Protein AF-A0A9X8HME1-F1 (afdb_monomer_lite)

Foldseek 3Di:
DPPVVVVVVVVVVVVVVVVVVVVVVVVVVPPPPPDDPQQDDFKKKWWAFDPDDTFIDGQDAFKDFLVVGVHDALGTFKIKIAQDHAFKKKKWFLDRGPDQPGKIWIKGFHPADGRDIWDIATRCQLVVADAPDDSGHRMGTNHIDDDDRGSRTGMMHINDRD

pLDDT: mean 87.38, std 13.81, range [46.66, 98.56]

Radius of gyration: 25.72 Å; chains: 1; bounding box: 48×28×89 Å

Sequence (162 aa):
MNLHFSRTLIAFTLFVIMIVLSLVIILFMNKSTTPPPAPQGISVLHLYKKNSGGCTIQMTVGMHRFANNDCDNDEMYNFAVENPRDGVRFGIYNAGHCNSDESYSHYKIVNPIYGQMTAKISVSKAHYVAIGQEVTRGIISEGFKDGKLEGKVSCVYVSADG

Organism: Pseudomonas putida (NCBI:txid303)

Secondary structure (DSSP, 8-state):
--SHHHHHHHHHHHHHHHHHHHHHHHHHHT---PPPPPP-S--EEEEEESSS-EEEEE--SEEEEGGGTT--TT-EEEEEEES--TTEEEEEESSTT--TTS-EEEEEE-S--TTSPPPPEETTGGGGS-TTSEEETTEEEEEEESS--TTT--EEEEEEE-

Structure (mmCIF, N/CA/C/O backbone):
data_AF-A0A9X8HME1-F1
#
_entry.id   AF-A0A9X8HME1-F1
#
loop_
_atom_site.group_PDB
_atom_site.id
_atom_site.type_symbol
_atom_site.label_atom_id
_atom_site.label_alt_id
_atom_site.label_comp_id
_atom_site.label_asym_id
_atom_site.label_entity_id
_atom_site.label_seq_id
_atom_site.pdbx_PDB_ins_code
_atom_site.Cartn_x
_atom_site.Cartn_y
_atom_site.Cartn_z
_atom_site.occupancy
_atom_site.B_iso_or_equiv
_atom_site.auth_seq_id
_atom_site.auth_comp_id
_atom_site.auth_asym_id
_atom_site.auth_atom_id
_atom_site.pdbx_PDB_model_num
ATOM 1 N N . MET A 1 1 ? -33.270 2.378 74.144 1.00 46.66 1 MET A N 1
ATOM 2 C CA . MET A 1 1 ? -34.163 2.408 72.967 1.00 46.66 1 MET A CA 1
ATOM 3 C C . MET A 1 1 ? -33.492 3.258 71.888 1.00 46.66 1 MET A C 1
ATOM 5 O O . MET A 1 1 ? -33.707 4.449 71.903 1.00 46.66 1 MET A O 1
ATOM 9 N N . ASN A 1 2 ? -32.567 2.710 71.077 1.00 51.03 2 ASN A N 1
ATOM 10 C CA . ASN A 1 2 ? -31.871 3.482 70.014 1.00 51.03 2 ASN A CA 1
ATOM 11 C C . ASN A 1 2 ? -31.186 2.644 68.903 1.00 51.03 2 ASN A C 1
ATOM 13 O O . ASN A 1 2 ? -30.622 3.217 67.979 1.00 51.03 2 ASN A O 1
ATOM 17 N N . LEU A 1 3 ? -31.240 1.302 68.921 1.00 50.34 3 LEU A N 1
ATOM 18 C CA . LEU A 1 3 ? -30.580 0.487 67.881 1.00 50.34 3 LEU A CA 1
ATOM 19 C C . LEU A 1 3 ? -31.408 0.287 66.597 1.00 50.34 3 LEU A C 1
ATOM 21 O O . LEU A 1 3 ? -30.851 -0.083 65.566 1.00 50.34 3 LEU A O 1
ATOM 25 N N . HIS A 1 4 ? -32.720 0.539 66.626 1.00 50.75 4 HIS A N 1
ATOM 26 C CA . HIS A 1 4 ? -33.589 0.317 65.461 1.00 50.75 4 HIS A CA 1
ATOM 27 C C . HIS A 1 4 ? -33.520 1.440 64.415 1.00 50.75 4 HIS A C 1
ATOM 29 O O . HIS A 1 4 ? -33.752 1.179 63.241 1.00 50.75 4 HIS A O 1
ATOM 35 N N . PHE A 1 5 ? -33.157 2.666 64.811 1.00 51.62 5 PHE A N 1
ATOM 36 C CA . PHE A 1 5 ? -33.149 3.831 63.914 1.00 51.62 5 PHE A CA 1
ATOM 37 C C . PHE A 1 5 ? -31.968 3.813 62.924 1.00 51.62 5 PHE A C 1
ATOM 39 O O . PHE A 1 5 ? -32.081 4.279 61.794 1.00 51.62 5 PHE A O 1
ATOM 46 N N . SER A 1 6 ? -30.846 3.202 63.322 1.00 60.22 6 SER A N 1
ATOM 47 C CA . SER A 1 6 ? -29.617 3.141 62.519 1.00 60.22 6 SER A CA 1
ATOM 48 C C . SER A 1 6 ? -29.743 2.213 61.301 1.00 60.22 6 SER A C 1
ATOM 50 O O . SER A 1 6 ? -29.311 2.552 60.202 1.00 60.22 6 SER A O 1
ATOM 52 N N . ARG A 1 7 ? -30.417 1.063 61.446 1.00 59.72 7 ARG A N 1
ATOM 53 C CA . ARG A 1 7 ? -30.532 0.065 60.363 1.00 59.72 7 ARG A CA 1
ATOM 54 C C . ARG A 1 7 ? -31.415 0.556 59.213 1.00 59.72 7 ARG A C 1
ATOM 56 O O . ARG A 1 7 ? -31.103 0.294 58.055 1.00 59.72 7 ARG A O 1
ATOM 63 N N . THR A 1 8 ? -32.473 1.304 59.521 1.00 64.56 8 THR A N 1
ATOM 64 C CA . THR A 1 8 ? -33.401 1.855 58.522 1.00 64.56 8 THR A CA 1
ATOM 65 C C . THR A 1 8 ? -32.748 2.962 57.693 1.00 64.56 8 THR A C 1
ATOM 67 O O . THR A 1 8 ? -32.932 3.005 56.480 1.00 64.56 8 THR A O 1
ATOM 70 N N . LEU A 1 9 ? -31.922 3.809 58.318 1.00 68.81 9 LEU A N 1
ATOM 71 C CA . LEU A 1 9 ? -31.184 4.876 57.634 1.00 68.81 9 LEU A CA 1
ATOM 72 C C . LEU A 1 9 ? -30.096 4.315 56.697 1.00 68.81 9 LEU A C 1
ATOM 74 O O . LEU A 1 9 ? -29.924 4.802 55.579 1.00 68.81 9 LEU A O 1
ATOM 78 N N . ILE A 1 10 ? -29.409 3.248 57.122 1.00 72.00 10 ILE A N 1
ATOM 79 C CA . ILE A 1 10 ? -28.405 2.541 56.308 1.00 72.00 10 ILE A CA 1
ATOM 80 C C . ILE A 1 10 ? -29.064 1.845 55.107 1.00 72.00 10 ILE A C 1
ATOM 82 O O . ILE A 1 10 ? -28.569 1.927 53.986 1.00 72.00 10 ILE A O 1
ATOM 86 N N . ALA A 1 11 ? -30.216 1.199 55.307 1.00 73.06 11 ALA A N 1
ATOM 87 C CA . ALA A 1 11 ? -30.951 0.567 54.213 1.00 73.06 11 ALA A CA 1
ATOM 88 C C . ALA A 1 11 ? -31.439 1.593 53.173 1.00 73.06 11 ALA A C 1
ATOM 90 O O . ALA A 1 11 ? -31.334 1.356 51.970 1.00 73.06 11 ALA A O 1
ATOM 91 N N . PHE A 1 12 ? -31.919 2.754 53.629 1.00 77.12 12 PHE A N 1
ATOM 92 C CA . PHE A 1 12 ? -32.409 3.810 52.744 1.00 77.12 12 PHE A CA 1
ATOM 93 C C . PHE A 1 12 ? -31.282 4.448 51.919 1.00 77.12 12 PHE A C 1
ATOM 95 O O . PHE A 1 12 ? -31.435 4.677 50.722 1.00 77.12 12 PHE A O 1
ATOM 102 N N . THR A 1 13 ? -30.119 4.678 52.533 1.00 77.25 13 THR A N 1
ATOM 103 C CA . THR A 1 13 ? -28.939 5.223 51.840 1.00 77.25 13 THR A CA 1
ATOM 104 C C . THR A 1 13 ? -28.386 4.259 50.790 1.00 77.25 13 THR A C 1
ATOM 106 O O . THR A 1 13 ? -28.105 4.684 49.671 1.00 77.25 13 THR A O 1
ATOM 109 N N . LEU A 1 14 ? -28.312 2.958 51.090 1.00 80.12 14 LEU A N 1
ATOM 110 C CA . LEU A 1 14 ? -27.912 1.940 50.109 1.00 80.12 14 LEU A CA 1
ATOM 111 C C . LEU A 1 14 ? -28.889 1.853 48.928 1.00 80.12 14 LEU A C 1
ATOM 113 O O . LEU A 1 14 ? -28.458 1.748 47.781 1.00 80.12 14 LEU A O 1
ATOM 117 N N . PHE A 1 15 ? -30.195 1.951 49.187 1.00 79.50 15 PHE A N 1
ATOM 118 C CA . PHE A 1 15 ? -31.215 1.939 48.138 1.00 79.50 15 PHE A CA 1
ATOM 119 C C . PHE A 1 15 ? -31.086 3.139 47.185 1.00 79.50 15 PHE A C 1
ATOM 121 O O . PHE A 1 15 ? -31.127 2.972 45.967 1.00 79.50 15 PHE A O 1
ATOM 128 N N . VAL A 1 16 ? -30.845 4.340 47.722 1.00 81.25 16 VAL A N 1
ATOM 129 C CA . VAL A 1 16 ? -30.624 5.551 46.912 1.00 81.25 16 VAL A CA 1
ATOM 130 C C . VAL A 1 16 ? -29.351 5.433 46.067 1.00 81.25 16 VAL A C 1
ATOM 132 O O . VAL A 1 16 ? -29.378 5.759 44.882 1.00 81.25 16 VAL A O 1
ATOM 135 N N . ILE A 1 17 ? -28.256 4.907 46.629 1.00 81.44 17 ILE A N 1
ATOM 136 C CA . ILE A 1 17 ? -27.002 4.679 45.889 1.00 81.44 17 ILE A CA 1
ATOM 137 C C . ILE A 1 17 ? -27.227 3.722 44.710 1.00 81.44 17 ILE A C 1
ATOM 139 O O . ILE A 1 17 ? -26.756 3.995 43.607 1.00 81.44 17 ILE A O 1
ATOM 143 N N . MET A 1 18 ? -27.990 2.644 44.909 1.00 79.69 18 MET A N 1
ATOM 144 C CA . MET A 1 18 ? -28.311 1.684 43.846 1.00 79.69 18 MET A CA 1
ATOM 145 C C . MET A 1 18 ? -29.129 2.310 42.709 1.00 79.69 18 MET A C 1
ATOM 147 O O . MET A 1 18 ? -28.880 2.012 41.539 1.00 79.69 18 MET A O 1
ATOM 151 N N . ILE A 1 19 ? -30.065 3.211 43.026 1.00 81.00 19 ILE A N 1
ATOM 152 C CA . ILE A 1 19 ? -30.835 3.950 42.013 1.00 81.00 19 ILE A CA 1
ATOM 153 C C . ILE A 1 19 ? -29.915 4.873 41.208 1.00 81.00 19 ILE A C 1
ATOM 155 O O . ILE A 1 19 ? -29.973 4.877 39.979 1.00 81.00 19 ILE A O 1
ATOM 159 N N . VAL A 1 20 ? -29.033 5.618 41.881 1.00 79.75 20 VAL A N 1
ATOM 160 C CA . VAL A 1 20 ? -28.090 6.530 41.215 1.00 79.75 20 VAL A CA 1
ATOM 161 C C . VAL A 1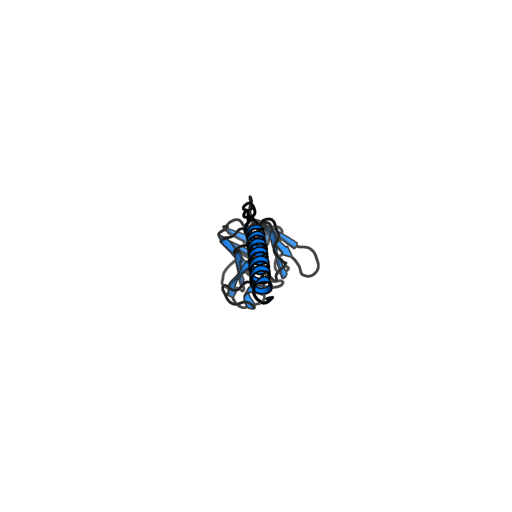 20 ? -27.131 5.756 40.306 1.00 79.75 20 VAL A C 1
ATOM 163 O O . VAL A 1 20 ? -26.951 6.139 39.153 1.00 79.75 20 VAL A O 1
ATOM 166 N N . LEU A 1 21 ? -26.582 4.629 40.769 1.00 78.62 21 LEU A N 1
ATOM 167 C CA . LEU A 1 21 ? -25.739 3.751 39.949 1.00 78.62 21 LEU A CA 1
ATOM 168 C C . LEU A 1 21 ? -26.484 3.210 38.723 1.00 78.62 21 LEU A C 1
ATOM 170 O O . LEU A 1 21 ? -25.932 3.209 37.625 1.00 78.62 21 LEU A O 1
ATOM 174 N N . SER A 1 22 ? -27.745 2.809 38.887 1.00 77.81 22 SER A N 1
ATOM 175 C CA . SER A 1 22 ? -28.569 2.305 37.781 1.00 77.81 22 SER A CA 1
ATOM 176 C C . SER A 1 22 ? -28.821 3.382 36.719 1.00 77.81 22 SER A C 1
ATOM 178 O O . SER A 1 22 ? -28.698 3.114 35.525 1.00 77.81 22 SER A O 1
ATOM 180 N N . LEU A 1 23 ? -29.099 4.622 37.134 1.00 76.00 23 LEU A N 1
ATOM 181 C CA . LEU A 1 23 ? -29.290 5.757 36.222 1.00 76.00 23 LEU A CA 1
ATOM 182 C C . LEU A 1 23 ? -28.003 6.125 35.469 1.00 76.00 23 LEU A C 1
ATOM 184 O O . LEU A 1 23 ? -28.050 6.431 34.278 1.00 76.00 23 LEU A O 1
ATOM 188 N N . VAL A 1 24 ? -26.848 6.046 36.135 1.00 71.62 24 VAL A N 1
ATOM 189 C CA . VAL A 1 24 ? -25.539 6.287 35.511 1.00 71.62 24 VAL A CA 1
ATOM 190 C C . VAL A 1 24 ? -25.233 5.226 34.448 1.00 71.62 24 VAL A C 1
ATOM 192 O O . VAL A 1 24 ? -24.800 5.575 33.353 1.00 71.62 24 VAL A O 1
ATOM 195 N N . ILE A 1 25 ? -25.522 3.948 34.713 1.00 69.00 25 ILE A N 1
ATOM 196 C CA . ILE A 1 25 ? -25.338 2.864 33.732 1.00 69.00 25 ILE A CA 1
ATOM 197 C C . ILE A 1 25 ? -26.205 3.101 32.486 1.00 69.00 25 ILE A C 1
ATOM 199 O O . ILE A 1 25 ? -25.707 2.984 31.367 1.00 69.00 25 ILE A O 1
ATOM 203 N N . ILE A 1 26 ? -27.465 3.518 32.655 1.00 67.06 26 ILE A N 1
ATOM 204 C CA . ILE A 1 26 ? -28.369 3.819 31.529 1.00 67.06 26 ILE A CA 1
ATOM 205 C C . ILE A 1 26 ? -27.833 4.985 30.677 1.00 67.06 26 ILE A C 1
ATOM 207 O O . ILE A 1 26 ? -27.889 4.924 29.448 1.00 67.06 26 ILE A O 1
ATOM 211 N N . LEU A 1 27 ? -27.244 6.014 31.299 1.00 62.00 27 LEU A N 1
ATOM 212 C CA . LEU A 1 27 ? -26.616 7.133 30.583 1.00 62.00 27 LEU A CA 1
ATOM 213 C C . LEU A 1 27 ? -25.393 6.701 29.756 1.00 62.00 27 LEU A C 1
ATOM 215 O O . LEU A 1 27 ? -25.178 7.240 28.670 1.00 62.00 27 LEU A O 1
ATOM 219 N N . PHE A 1 28 ? -24.617 5.716 30.221 1.00 60.91 28 PHE A N 1
ATOM 220 C CA . PHE A 1 28 ? -23.490 5.172 29.456 1.00 60.91 28 PHE A CA 1
ATOM 221 C C . PHE A 1 28 ? -23.928 4.247 28.312 1.00 60.91 28 PHE A C 1
ATOM 223 O O . PHE A 1 28 ? -23.276 4.233 27.268 1.00 60.91 28 PHE A O 1
ATOM 230 N N . MET A 1 29 ? -25.037 3.515 28.464 1.00 59.72 29 MET A N 1
ATOM 231 C CA . MET A 1 29 ? -25.542 2.603 27.426 1.00 59.72 29 MET A CA 1
ATOM 232 C C . MET A 1 29 ? -26.280 3.322 26.285 1.00 59.72 29 MET A C 1
ATOM 234 O O . MET A 1 29 ? -26.335 2.798 25.176 1.00 59.72 29 MET A O 1
ATOM 238 N N . ASN A 1 30 ? -26.782 4.543 26.510 1.00 55.50 30 ASN A N 1
ATOM 239 C CA . ASN A 1 30 ? -27.487 5.334 25.492 1.00 55.50 30 ASN A CA 1
ATOM 240 C C . ASN A 1 30 ? -26.577 6.114 24.532 1.00 55.50 30 ASN A C 1
ATOM 242 O O . ASN A 1 30 ? -27.072 6.885 23.704 1.00 55.50 30 ASN A O 1
ATOM 246 N N . LYS A 1 31 ? -25.256 5.909 24.578 1.00 57.19 31 LYS A N 1
ATOM 247 C CA . LYS A 1 31 ? -24.375 6.364 23.500 1.00 57.19 31 LYS A CA 1
ATOM 248 C C . LYS A 1 31 ? -24.597 5.450 22.293 1.00 57.19 31 LYS A C 1
ATOM 250 O O . LYS A 1 31 ? -23.830 4.529 22.045 1.00 57.19 31 LYS A O 1
ATOM 255 N N . SER A 1 32 ? -25.689 5.707 21.573 1.00 55.59 32 SER A N 1
ATOM 256 C CA . SER A 1 32 ? -25.963 5.179 20.241 1.00 55.59 32 SER A CA 1
ATOM 257 C C . SER A 1 32 ? -24.711 5.368 19.390 1.00 55.59 32 SER A C 1
ATOM 259 O O . SER A 1 32 ? -24.434 6.466 18.907 1.00 55.59 32 SER A O 1
ATOM 261 N N . THR A 1 33 ? -23.929 4.305 19.231 1.00 57.09 33 THR A N 1
ATOM 262 C CA . THR A 1 33 ? -22.905 4.193 18.199 1.00 57.09 33 THR A CA 1
ATOM 263 C C . THR A 1 33 ? -23.634 4.031 16.882 1.00 57.09 33 THR A C 1
ATOM 265 O O . THR A 1 33 ? -23.780 2.924 16.372 1.00 57.09 33 THR A O 1
ATOM 268 N N . THR A 1 34 ? -24.143 5.139 16.349 1.00 58.09 34 THR A N 1
ATOM 269 C CA . THR A 1 34 ? -24.468 5.211 14.932 1.00 58.09 34 THR A CA 1
ATOM 270 C C . THR A 1 34 ? -23.157 4.902 14.212 1.00 58.09 34 THR A C 1
ATOM 272 O O . THR A 1 34 ? -22.179 5.627 14.440 1.00 58.09 34 THR A O 1
ATOM 275 N N . PRO A 1 35 ? -23.067 3.809 13.432 1.00 61.28 35 PRO A N 1
ATOM 276 C CA . PRO A 1 35 ? -21.876 3.549 12.645 1.00 61.28 35 PRO A CA 1
ATOM 277 C C . PRO A 1 35 ? -21.593 4.801 11.813 1.00 61.28 35 PRO A C 1
ATOM 279 O O . PRO A 1 35 ? -22.551 5.410 11.316 1.00 61.28 35 PRO A O 1
ATOM 282 N N . PRO A 1 36 ? -20.326 5.225 11.671 1.00 58.62 36 PRO A N 1
ATOM 283 C CA . PRO A 1 36 ? -20.009 6.265 10.710 1.00 58.62 36 PRO A CA 1
ATOM 284 C C . PRO A 1 36 ? -20.629 5.871 9.361 1.00 58.62 36 PRO A C 1
ATOM 286 O O . PRO A 1 36 ? -20.608 4.679 9.029 1.00 58.62 36 PRO A O 1
ATOM 289 N N . PRO A 1 37 ? -21.208 6.814 8.601 1.00 60.66 37 PRO A N 1
ATOM 290 C CA . PRO A 1 37 ? -21.713 6.499 7.275 1.00 60.66 37 PRO A CA 1
ATOM 291 C C . PRO A 1 37 ? -20.603 5.813 6.476 1.00 60.66 37 PRO A C 1
ATOM 293 O O . PRO A 1 37 ? -19.452 6.260 6.498 1.00 60.66 37 PRO A O 1
ATOM 296 N N . ALA A 1 38 ? -20.946 4.701 5.821 1.00 60.12 38 ALA A N 1
ATOM 297 C CA . ALA A 1 38 ? -20.001 3.991 4.977 1.00 60.12 38 ALA A CA 1
ATOM 298 C C . ALA A 1 38 ? -19.422 4.979 3.945 1.00 60.12 38 ALA A C 1
ATOM 300 O O . ALA A 1 38 ? -20.181 5.766 3.367 1.00 60.12 38 ALA A O 1
ATOM 301 N N . PRO A 1 39 ? -18.098 4.983 3.735 1.00 58.22 39 PRO A N 1
ATOM 302 C CA . PRO A 1 39 ? -17.443 5.887 2.808 1.00 58.22 39 PRO A CA 1
ATOM 303 C C . PRO A 1 39 ? -18.040 5.713 1.415 1.00 58.22 39 PRO A C 1
ATOM 305 O O . PRO A 1 39 ? -18.008 4.626 0.840 1.00 58.22 39 PRO A O 1
ATOM 308 N N . GLN A 1 40 ? -18.592 6.794 0.871 1.00 62.94 40 GLN A N 1
ATOM 309 C CA . GLN A 1 40 ? -19.018 6.840 -0.521 1.00 62.94 40 GLN A CA 1
ATOM 310 C C . GLN A 1 40 ? -17.806 7.247 -1.365 1.00 62.94 40 GLN A C 1
ATOM 312 O O . GLN A 1 40 ? -17.282 8.345 -1.198 1.00 62.94 40 GLN A O 1
ATOM 317 N N . GLY A 1 41 ? -17.312 6.351 -2.224 1.00 79.06 41 GLY A N 1
ATOM 318 C CA . GLY A 1 41 ? -16.216 6.643 -3.157 1.00 79.06 41 GLY A CA 1
ATOM 319 C C . GLY A 1 41 ? -15.172 5.532 -3.292 1.00 79.06 41 GLY A C 1
ATOM 320 O O . GLY A 1 41 ? -15.302 4.450 -2.726 1.00 79.06 41 GLY A O 1
ATOM 321 N N . ILE A 1 42 ? -14.128 5.803 -4.073 1.00 90.25 42 ILE A N 1
ATOM 322 C CA . ILE A 1 42 ? -12.988 4.900 -4.299 1.00 90.25 42 ILE A CA 1
ATOM 323 C C . ILE A 1 42 ? -11.896 5.248 -3.275 1.00 90.25 42 ILE A C 1
ATOM 325 O O . ILE A 1 42 ? -11.670 6.430 -3.010 1.00 90.25 42 ILE A O 1
ATOM 329 N N . SER A 1 43 ? -11.233 4.249 -2.681 1.00 94.69 43 SER A N 1
ATOM 330 C CA . SER A 1 43 ? -10.058 4.500 -1.833 1.00 94.69 43 SER A CA 1
ATOM 331 C C . SER A 1 43 ? -8.904 5.039 -2.678 1.00 94.69 43 SER A C 1
ATOM 333 O O . SER A 1 43 ? -8.691 4.593 -3.804 1.00 94.69 43 SER A O 1
ATOM 335 N N . VAL A 1 44 ? -8.141 5.990 -2.148 1.00 96.50 44 VAL A N 1
ATOM 336 C CA . VAL A 1 44 ? -6.993 6.574 -2.857 1.00 96.50 44 VAL A CA 1
ATOM 337 C C . VAL A 1 44 ? -5.727 6.286 -2.067 1.00 96.50 44 VAL A C 1
ATOM 339 O O . VAL A 1 44 ? -5.614 6.645 -0.895 1.00 96.50 44 VAL A O 1
ATOM 342 N N . LEU A 1 45 ? -4.763 5.632 -2.709 1.00 97.69 45 LEU A N 1
ATOM 343 C CA . LEU A 1 45 ? -3.452 5.364 -2.142 1.00 97.69 45 LEU A CA 1
ATOM 344 C C . LEU A 1 45 ? -2.545 6.563 -2.404 1.00 97.69 45 LEU A C 1
ATOM 346 O O . LEU A 1 45 ? -2.172 6.831 -3.544 1.00 97.69 45 LEU A O 1
ATOM 350 N N . HIS A 1 46 ? -2.162 7.262 -1.346 1.00 97.88 46 HIS A N 1
ATOM 351 C CA . HIS A 1 46 ? -1.152 8.310 -1.391 1.00 97.88 46 HIS A CA 1
ATOM 352 C C . HIS A 1 46 ? 0.216 7.688 -1.160 1.00 97.88 46 HIS A C 1
ATOM 354 O O . HIS A 1 46 ? 0.428 7.046 -0.135 1.00 97.88 46 HIS A O 1
ATOM 360 N N . LEU A 1 47 ? 1.146 7.890 -2.086 1.00 97.69 47 LEU A N 1
ATOM 361 C CA . LEU A 1 47 ? 2.531 7.433 -2.013 1.00 97.69 47 LEU A CA 1
ATOM 362 C C . LEU A 1 47 ? 3.444 8.633 -1.790 1.00 97.69 47 LEU A C 1
ATOM 364 O O . LEU A 1 47 ? 3.266 9.678 -2.408 1.00 97.69 47 LEU A O 1
ATOM 368 N N . TYR A 1 48 ? 4.434 8.487 -0.916 1.00 96.88 48 TYR A N 1
ATOM 369 C CA . TYR A 1 48 ? 5.314 9.579 -0.511 1.00 96.88 48 TYR A CA 1
ATOM 370 C C . TYR A 1 48 ? 6.778 9.222 -0.721 1.00 96.88 48 TYR A C 1
ATOM 372 O O . TYR A 1 48 ? 7.248 8.161 -0.285 1.00 96.88 48 TYR A O 1
ATOM 380 N N . LYS A 1 49 ? 7.517 10.176 -1.288 1.00 95.44 49 LYS A N 1
ATOM 381 C CA . LYS A 1 49 ? 8.979 10.143 -1.332 1.00 95.44 49 LYS A CA 1
ATOM 382 C C . LYS A 1 49 ? 9.565 10.399 0.058 1.00 95.44 49 LYS A C 1
ATOM 384 O O . LYS A 1 49 ? 8.866 10.810 0.988 1.00 95.44 49 LYS A O 1
ATOM 389 N N . LYS A 1 50 ? 10.873 10.178 0.209 1.00 91.56 50 LYS A N 1
ATOM 390 C CA . LYS A 1 50 ? 11.577 10.375 1.487 1.00 91.56 50 LYS A CA 1
ATOM 391 C C . LYS A 1 50 ? 11.610 11.838 1.949 1.00 91.56 50 LYS A C 1
ATOM 393 O O . LYS A 1 50 ? 11.391 12.096 3.127 1.00 91.56 50 LYS A O 1
ATOM 398 N N . ASN A 1 51 ? 11.907 12.767 1.037 1.00 85.50 51 ASN A N 1
ATOM 399 C CA . ASN A 1 51 ? 12.239 14.153 1.393 1.00 85.50 51 ASN A CA 1
ATOM 400 C C . ASN A 1 51 ? 11.126 15.157 1.056 1.00 85.50 51 ASN A C 1
ATOM 402 O O . ASN A 1 51 ? 10.887 16.070 1.839 1.00 85.50 51 ASN A O 1
ATOM 406 N N . SER A 1 52 ? 10.429 15.004 -0.071 1.00 82.94 52 SER A N 1
ATOM 407 C CA . SER A 1 52 ? 9.263 15.826 -0.420 1.00 82.94 52 SER A CA 1
ATOM 408 C C . SER A 1 52 ? 8.523 15.254 -1.627 1.00 82.94 52 SER A C 1
ATOM 410 O O . SER A 1 52 ? 9.113 14.571 -2.463 1.00 82.94 52 SER A O 1
ATOM 412 N N . GLY A 1 53 ? 7.226 15.551 -1.720 1.00 87.94 53 GLY A N 1
ATOM 413 C CA . GLY A 1 53 ? 6.380 15.120 -2.831 1.00 87.94 53 GLY A CA 1
ATOM 414 C C . GLY A 1 53 ? 5.875 13.681 -2.716 1.00 87.94 53 GLY A C 1
ATOM 415 O O . GLY A 1 53 ? 6.111 12.967 -1.735 1.00 87.94 53 GLY A O 1
ATOM 416 N N . GLY A 1 54 ? 5.125 13.283 -3.732 1.00 9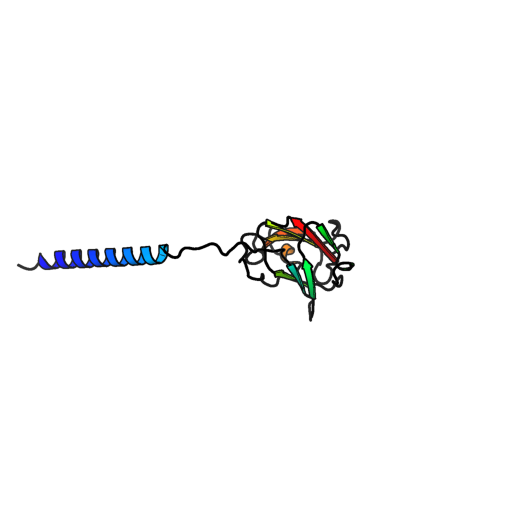3.19 54 GLY A N 1
ATOM 417 C CA . GLY A 1 54 ? 4.414 12.020 -3.777 1.00 93.19 54 GLY A CA 1
ATOM 418 C C . GLY A 1 54 ? 3.520 11.940 -5.004 1.00 93.19 54 GLY A C 1
ATOM 419 O O . GLY A 1 54 ? 3.493 12.864 -5.813 1.00 93.19 54 GLY A O 1
ATOM 420 N N . CYS A 1 55 ? 2.784 10.847 -5.111 1.00 95.50 55 CYS A N 1
ATOM 421 C CA . CYS A 1 55 ? 1.767 10.650 -6.133 1.00 95.50 55 CYS A CA 1
ATOM 422 C C . CYS A 1 55 ? 0.563 9.927 -5.523 1.00 95.50 55 CYS A C 1
ATOM 424 O O . CYS A 1 55 ? 0.602 9.481 -4.371 1.00 95.50 55 CYS A O 1
ATOM 426 N N . THR A 1 56 ? -0.513 9.811 -6.290 1.00 96.75 56 THR A N 1
ATOM 427 C CA . THR A 1 56 ? -1.742 9.151 -5.848 1.00 96.75 56 THR A CA 1
ATOM 428 C C . THR A 1 56 ? -2.180 8.107 -6.854 1.00 96.75 56 THR A C 1
ATOM 430 O O . THR A 1 56 ? -2.129 8.354 -8.053 1.00 96.75 56 THR A O 1
ATOM 433 N N . ILE A 1 57 ? -2.681 6.979 -6.362 1.00 96.81 57 ILE A N 1
ATOM 434 C CA . ILE A 1 57 ? -3.281 5.924 -7.177 1.00 96.81 57 ILE A CA 1
ATOM 435 C C . ILE A 1 57 ? -4.716 5.707 -6.703 1.00 96.81 57 ILE A C 1
ATOM 437 O O . ILE A 1 57 ? -4.956 5.469 -5.518 1.00 96.81 57 ILE A O 1
ATOM 441 N N . GLN A 1 58 ? -5.678 5.766 -7.623 1.00 95.56 58 GLN A N 1
ATOM 442 C CA . GLN A 1 58 ? -7.047 5.341 -7.334 1.00 95.56 58 GLN A CA 1
ATOM 443 C C . GLN A 1 58 ? -7.077 3.818 -7.201 1.00 95.56 58 GLN A C 1
ATOM 445 O O . GLN A 1 58 ? -6.671 3.104 -8.113 1.00 95.56 58 GLN A O 1
ATOM 450 N N . MET A 1 59 ? -7.563 3.305 -6.072 1.00 95.75 59 MET A N 1
ATOM 451 C CA . MET A 1 59 ? -7.518 1.877 -5.757 1.00 95.75 59 MET A CA 1
ATOM 452 C C . MET A 1 59 ? -8.680 1.105 -6.398 1.00 95.75 59 MET A C 1
ATOM 454 O O . MET A 1 59 ? -9.453 0.442 -5.710 1.00 95.75 59 MET A O 1
ATOM 458 N N . THR A 1 60 ? -8.821 1.198 -7.719 1.00 95.69 60 THR A N 1
ATOM 459 C CA . THR A 1 60 ? -9.708 0.316 -8.491 1.00 95.69 60 THR A CA 1
ATOM 460 C C . THR A 1 60 ? -9.037 -1.037 -8.713 1.00 95.69 60 THR A C 1
ATOM 462 O O . THR A 1 60 ? -7.810 -1.118 -8.760 1.00 95.69 60 THR A O 1
ATOM 465 N N . VAL A 1 61 ? -9.816 -2.116 -8.841 1.00 96.88 61 VAL A N 1
ATOM 466 C CA . VAL A 1 61 ? -9.262 -3.461 -9.081 1.00 96.88 61 VAL A CA 1
ATOM 467 C C . VAL A 1 61 ? -8.412 -3.470 -10.353 1.00 96.88 61 VAL A C 1
ATOM 469 O O . VAL A 1 61 ? -8.861 -3.039 -11.415 1.00 96.88 61 VAL A O 1
ATOM 472 N N . GLY A 1 62 ? -7.191 -3.992 -10.249 1.00 96.88 62 GLY A N 1
ATOM 473 C CA . GLY A 1 62 ? -6.266 -4.094 -11.370 1.00 96.88 62 GLY A CA 1
ATOM 474 C C . GLY A 1 62 ? -4.844 -3.648 -11.054 1.00 96.88 62 GLY A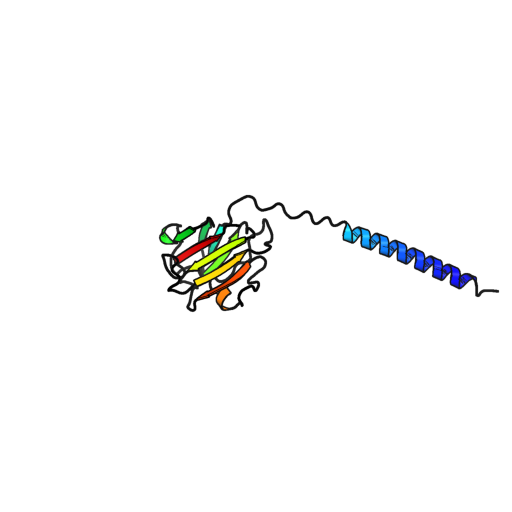 C 1
ATOM 475 O O . GLY A 1 62 ? -4.450 -3.446 -9.903 1.00 96.88 62 GLY A O 1
ATOM 476 N N . MET A 1 63 ? -4.053 -3.552 -12.121 1.00 97.44 63 MET A N 1
ATOM 477 C CA . MET A 1 63 ? -2.642 -3.186 -12.075 1.00 97.44 63 MET A CA 1
ATOM 478 C C . MET A 1 63 ? -2.459 -1.690 -12.326 1.00 97.44 63 MET A C 1
ATOM 480 O O . MET A 1 63 ? -2.866 -1.170 -13.362 1.00 97.44 63 MET A O 1
ATOM 484 N N . HIS A 1 64 ? -1.734 -1.042 -11.422 1.00 97.12 64 HIS A N 1
ATOM 485 C CA . HIS A 1 64 ? -1.417 0.380 -11.456 1.00 97.12 64 HIS A CA 1
ATOM 486 C C . HIS A 1 64 ? 0.093 0.559 -11.532 1.00 97.12 64 HIS A C 1
ATOM 488 O O . HIS A 1 64 ? 0.802 0.572 -10.523 1.00 97.12 64 HIS A O 1
ATOM 494 N N . ARG A 1 65 ? 0.604 0.656 -12.759 1.00 96.12 65 ARG A N 1
ATOM 495 C CA . ARG A 1 65 ? 2.027 0.909 -13.013 1.00 96.12 65 ARG A CA 1
ATOM 496 C C . ARG A 1 65 ? 2.333 2.372 -12.736 1.00 96.12 65 ARG A C 1
ATOM 498 O O . ARG A 1 65 ? 1.590 3.239 -13.192 1.00 96.12 65 ARG A O 1
ATOM 505 N N . PHE A 1 66 ? 3.438 2.655 -12.058 1.00 95.12 66 PHE A N 1
ATOM 506 C CA . PHE A 1 66 ? 3.799 4.029 -11.702 1.00 95.12 66 PHE A CA 1
ATOM 507 C C . PHE A 1 66 ? 4.033 4.905 -12.937 1.00 95.12 66 PHE A C 1
ATOM 509 O O . PHE A 1 66 ? 3.510 6.014 -13.007 1.00 95.12 66 PHE A O 1
ATOM 516 N N . ALA A 1 67 ? 4.659 4.335 -13.971 1.00 90.69 67 ALA A N 1
ATOM 517 C CA . ALA A 1 67 ? 4.846 4.973 -15.277 1.00 90.69 67 ALA A CA 1
ATOM 518 C C . ALA A 1 67 ? 3.541 5.434 -15.964 1.00 90.69 67 ALA A C 1
ATOM 520 O O . ALA A 1 67 ? 3.598 6.276 -16.852 1.00 90.69 67 ALA A O 1
ATOM 521 N N . ASN A 1 68 ? 2.381 4.892 -15.567 1.00 91.31 68 ASN A N 1
ATOM 522 C CA . ASN A 1 68 ? 1.070 5.246 -16.123 1.00 91.31 68 ASN A CA 1
ATOM 523 C C . ASN A 1 68 ? 0.224 6.113 -15.170 1.00 91.31 68 ASN A C 1
ATOM 525 O O . ASN A 1 68 ? -0.918 6.416 -15.497 1.00 91.31 68 ASN A O 1
ATOM 529 N N . ASN A 1 69 ? 0.734 6.445 -13.980 1.00 88.19 69 ASN A N 1
ATOM 530 C CA . ASN A 1 69 ? -0.012 7.115 -12.907 1.00 88.19 69 ASN A CA 1
ATOM 531 C C . ASN A 1 69 ? 0.745 8.335 -12.348 1.00 88.19 69 ASN A C 1
ATOM 533 O O . ASN A 1 69 ? 0.597 8.658 -11.172 1.00 88.19 69 ASN A O 1
ATOM 537 N N . ASP A 1 70 ? 1.597 8.970 -13.162 1.00 89.38 70 ASP A N 1
ATOM 538 C CA . ASP A 1 70 ? 2.421 10.126 -12.768 1.00 89.38 70 ASP A CA 1
ATOM 539 C C . ASP A 1 70 ? 3.200 9.899 -11.456 1.00 89.38 70 ASP A C 1
ATOM 541 O O . ASP A 1 70 ? 3.380 10.792 -10.626 1.00 89.38 70 ASP A O 1
ATOM 545 N N . CYS A 1 71 ? 3.654 8.660 -11.260 1.00 92.56 71 CYS A N 1
ATOM 546 C CA . CYS A 1 71 ? 4.470 8.250 -10.131 1.00 92.56 71 CYS A CA 1
ATOM 547 C C . CYS A 1 71 ? 5.886 7.939 -10.612 1.00 92.56 71 CYS A C 1
ATOM 549 O O . CYS A 1 71 ? 6.082 7.198 -11.577 1.00 92.56 71 CYS A O 1
ATOM 551 N N . ASP A 1 72 ? 6.881 8.427 -9.879 1.00 92.56 72 ASP A N 1
ATOM 552 C CA . ASP A 1 72 ? 8.271 8.051 -10.113 1.00 92.56 72 ASP A CA 1
ATOM 553 C C . ASP A 1 72 ? 8.544 6.640 -9.573 1.00 92.56 72 ASP A C 1
ATOM 555 O O . ASP A 1 72 ? 8.258 6.332 -8.410 1.00 92.56 72 ASP A O 1
ATOM 559 N N . ASN A 1 73 ? 9.111 5.780 -10.422 1.00 93.50 73 ASN A N 1
ATOM 560 C CA . ASN A 1 73 ? 9.636 4.478 -10.005 1.00 93.50 73 ASN A CA 1
ATOM 561 C C . ASN A 1 73 ? 10.801 4.674 -9.031 1.00 93.50 73 ASN A C 1
ATOM 563 O O . ASN A 1 73 ? 11.543 5.644 -9.145 1.00 93.50 73 ASN A O 1
ATOM 567 N N . ASP A 1 74 ? 11.006 3.727 -8.119 1.00 92.31 74 ASP A N 1
ATOM 568 C CA . ASP A 1 74 ? 12.176 3.694 -7.230 1.00 92.31 74 ASP A CA 1
ATOM 569 C C . ASP A 1 74 ? 12.322 4.906 -6.286 1.00 92.31 74 ASP A C 1
ATOM 571 O O . ASP A 1 74 ? 13.380 5.140 -5.699 1.00 92.31 74 ASP A O 1
ATOM 575 N N . GLU A 1 75 ? 11.250 5.664 -6.054 1.00 92.12 75 GLU A N 1
ATOM 576 C CA . GLU A 1 75 ? 11.325 6.870 -5.218 1.00 92.12 75 GLU A CA 1
ATOM 577 C C . GLU A 1 75 ? 10.392 6.869 -4.008 1.00 92.12 75 GLU A C 1
ATOM 579 O O . GLU A 1 75 ? 10.566 7.695 -3.107 1.00 92.12 75 GLU A O 1
ATOM 584 N N . MET A 1 76 ? 9.434 5.940 -3.932 1.00 93.69 76 MET A N 1
ATOM 585 C CA . MET A 1 76 ? 8.431 5.942 -2.863 1.00 93.69 76 MET A CA 1
ATOM 586 C C . MET A 1 76 ? 8.886 5.120 -1.652 1.00 93.69 76 MET A C 1
ATOM 588 O O . MET A 1 76 ? 9.420 4.017 -1.768 1.00 93.69 76 MET A O 1
ATOM 592 N N . TYR A 1 77 ? 8.668 5.679 -0.464 1.00 96.31 77 TYR A N 1
ATOM 593 C CA . TYR A 1 77 ? 9.097 5.111 0.819 1.00 96.31 77 TYR A CA 1
ATOM 594 C C . TYR A 1 77 ? 7.920 4.802 1.730 1.00 96.31 77 TYR A C 1
ATOM 596 O O . TYR A 1 77 ? 7.971 3.855 2.509 1.00 96.31 77 TYR A O 1
ATOM 604 N N . ASN A 1 78 ? 6.864 5.609 1.653 1.00 97.56 78 ASN A N 1
ATOM 605 C CA . ASN A 1 78 ? 5.713 5.484 2.530 1.00 97.56 78 ASN A CA 1
ATOM 606 C C . ASN A 1 78 ? 4.413 5.591 1.746 1.00 97.56 78 ASN A C 1
ATOM 608 O O . ASN A 1 78 ? 4.392 6.153 0.653 1.00 97.56 78 ASN A O 1
ATOM 612 N N . PHE A 1 79 ? 3.326 5.133 2.351 1.00 97.94 79 PHE A N 1
ATOM 613 C CA . PHE A 1 79 ? 1.979 5.315 1.844 1.00 97.94 79 PHE A CA 1
ATOM 614 C C . PHE A 1 79 ? 0.995 5.707 2.952 1.00 97.94 79 PHE A C 1
ATOM 616 O O . PHE A 1 79 ? 1.275 5.530 4.138 1.00 97.94 79 PHE A O 1
ATOM 623 N N . ALA A 1 80 ? -0.154 6.242 2.557 1.00 97.75 80 ALA A N 1
ATOM 624 C CA . ALA A 1 80 ? -1.354 6.391 3.374 1.00 97.75 80 ALA A CA 1
ATOM 625 C C . ALA A 1 80 ? -2.582 6.152 2.487 1.00 97.75 80 ALA A C 1
ATOM 627 O O . ALA A 1 80 ? -2.506 6.326 1.272 1.00 97.75 80 ALA A O 1
ATOM 628 N N . VAL A 1 81 ? -3.707 5.754 3.074 1.00 97.38 81 VAL A N 1
ATOM 629 C CA . VAL A 1 81 ? -4.953 5.531 2.337 1.00 97.38 81 VAL A CA 1
ATOM 630 C C . VAL A 1 81 ? -5.963 6.597 2.728 1.00 97.38 81 VAL A C 1
ATOM 632 O O . VAL A 1 81 ? -6.345 6.714 3.892 1.00 97.38 81 VAL A O 1
ATOM 635 N N . GLU A 1 82 ? -6.394 7.379 1.746 1.00 95.94 82 GLU A N 1
ATOM 636 C CA . GLU A 1 82 ? -7.553 8.254 1.852 1.00 95.94 82 GLU A CA 1
ATOM 637 C C . GLU A 1 82 ? -8.823 7.458 1.561 1.00 95.94 82 GLU A C 1
ATOM 639 O O . GLU A 1 82 ? -8.845 6.591 0.683 1.00 95.94 82 GLU A O 1
ATOM 644 N N . ASN A 1 83 ? -9.887 7.774 2.299 1.00 93.75 83 ASN A N 1
ATOM 645 C CA . ASN A 1 83 ? -11.176 7.104 2.186 1.00 93.75 83 ASN A CA 1
ATOM 646 C C . ASN A 1 83 ? -11.057 5.563 2.264 1.00 93.75 83 ASN A C 1
ATOM 648 O O . ASN A 1 83 ? -11.497 4.861 1.347 1.00 93.75 83 ASN A O 1
ATOM 652 N N . PRO A 1 84 ? -10.404 5.015 3.311 1.00 94.19 84 PRO A N 1
ATOM 653 C CA . PRO A 1 84 ? -10.164 3.580 3.416 1.00 94.19 84 PRO A CA 1
ATOM 654 C C . PRO A 1 84 ? -11.487 2.807 3.478 1.00 94.19 84 PRO A C 1
ATOM 656 O O . PRO A 1 84 ? -12.348 3.093 4.315 1.00 94.19 84 PRO A O 1
ATOM 659 N N . ARG A 1 85 ? -11.634 1.814 2.597 1.00 93.19 85 ARG A N 1
ATOM 660 C CA . ARG A 1 85 ? -12.799 0.926 2.525 1.00 93.19 85 ARG A CA 1
ATOM 661 C C . ARG A 1 85 ? -12.461 -0.455 3.055 1.00 93.19 85 ARG A C 1
ATOM 663 O O . ARG A 1 85 ? -11.448 -1.037 2.678 1.00 93.19 85 ARG A O 1
ATOM 670 N N . ASP A 1 86 ? -13.318 -0.960 3.935 1.00 94.56 86 ASP A N 1
ATOM 671 C CA . ASP A 1 86 ? -13.183 -2.312 4.467 1.00 94.56 86 ASP A CA 1
ATOM 672 C C . ASP A 1 86 ? -13.183 -3.339 3.328 1.00 94.56 86 ASP A C 1
ATOM 674 O O . ASP A 1 86 ? -13.949 -3.207 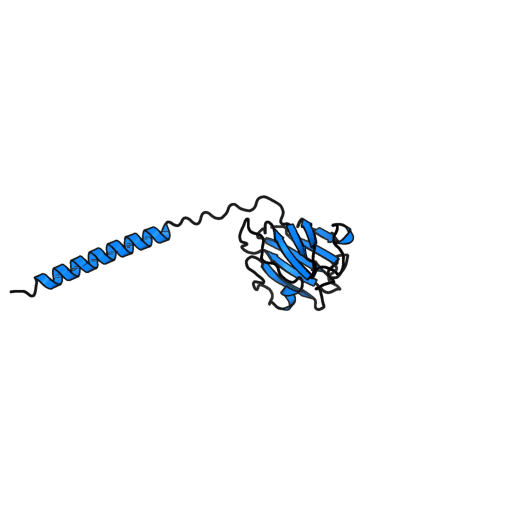2.379 1.00 94.56 86 ASP A O 1
ATOM 678 N N . GLY A 1 87 ? -12.299 -4.334 3.398 1.00 94.75 87 GLY A N 1
ATOM 679 C CA . GLY A 1 87 ? -12.204 -5.388 2.385 1.00 94.75 87 GLY A CA 1
ATOM 680 C C . GLY A 1 87 ? -11.279 -5.087 1.202 1.00 94.75 87 GLY A C 1
ATOM 681 O O . GLY A 1 87 ? -10.920 -6.030 0.494 1.00 94.75 87 GLY A O 1
ATOM 682 N N . VAL A 1 88 ? -10.810 -3.845 1.026 1.00 97.06 88 VAL A N 1
ATOM 683 C CA . VAL A 1 88 ? -9.798 -3.518 0.006 1.00 97.06 88 VAL A CA 1
ATOM 684 C C . VAL A 1 88 ? -8.511 -4.304 0.271 1.00 97.06 88 VAL A C 1
ATOM 686 O O . VAL A 1 88 ? -7.986 -4.294 1.389 1.00 97.06 88 VAL A O 1
ATOM 689 N N . ARG A 1 89 ? -7.972 -4.950 -0.765 1.00 98.25 89 ARG A N 1
ATOM 690 C CA . ARG A 1 89 ? -6.716 -5.716 -0.733 1.00 98.25 89 ARG A CA 1
ATOM 691 C C . ARG A 1 89 ? -5.777 -5.196 -1.803 1.00 98.25 89 ARG A C 1
ATOM 693 O O . ARG A 1 89 ? -6.163 -5.078 -2.967 1.00 98.25 89 ARG A O 1
ATOM 700 N N . PHE A 1 90 ? -4.542 -4.894 -1.424 1.00 98.56 90 PHE A N 1
ATOM 701 C CA . PHE A 1 90 ? -3.568 -4.321 -2.342 1.00 98.56 90 PHE A CA 1
ATOM 702 C C . PHE A 1 90 ? -2.139 -4.747 -2.020 1.00 98.56 90 PHE A C 1
ATOM 704 O O . PHE A 1 90 ? -1.777 -4.996 -0.872 1.00 98.56 90 PHE A O 1
ATOM 711 N N . GLY A 1 91 ? -1.310 -4.807 -3.056 1.00 98.00 91 GLY A N 1
ATOM 712 C CA . GLY A 1 91 ? 0.119 -5.046 -2.952 1.00 98.00 91 GLY A CA 1
ATOM 713 C C . GLY A 1 91 ? 0.924 -3.906 -3.553 1.00 98.00 91 GLY A C 1
ATOM 714 O O . GLY A 1 91 ? 0.520 -3.326 -4.559 1.00 98.00 91 GLY A O 1
ATOM 715 N N . ILE A 1 92 ? 2.072 -3.612 -2.949 1.00 98.12 92 ILE A N 1
ATOM 716 C CA . ILE A 1 92 ? 3.056 -2.649 -3.445 1.00 98.12 92 ILE A CA 1
ATOM 717 C C . ILE A 1 92 ? 4.305 -3.433 -3.848 1.00 98.12 92 ILE A C 1
ATOM 719 O O . ILE A 1 92 ? 4.848 -4.186 -3.036 1.00 98.12 92 ILE A O 1
ATOM 723 N N . TYR A 1 93 ? 4.738 -3.271 -5.095 1.00 97.81 93 TYR A N 1
ATOM 724 C CA . TYR A 1 93 ? 5.732 -4.124 -5.742 1.00 97.81 93 TYR A CA 1
ATOM 725 C C . TYR A 1 93 ? 6.938 -3.319 -6.208 1.00 97.81 93 TYR A C 1
ATOM 727 O O . TYR A 1 93 ? 6.786 -2.206 -6.718 1.00 97.81 93 TYR A O 1
ATOM 735 N N . ASN A 1 94 ? 8.122 -3.926 -6.100 1.00 96.12 94 ASN A N 1
ATOM 736 C CA . ASN A 1 94 ? 9.327 -3.462 -6.790 1.00 96.12 94 ASN A CA 1
ATOM 737 C C . ASN A 1 94 ? 9.166 -3.554 -8.313 1.00 96.12 94 ASN A C 1
ATOM 739 O O . ASN A 1 94 ? 9.453 -2.609 -9.040 1.00 96.12 94 ASN A O 1
ATOM 743 N N . ALA A 1 95 ? 8.605 -4.665 -8.791 1.00 94.19 95 ALA A N 1
ATOM 744 C CA . ALA A 1 95 ? 8.459 -4.922 -10.213 1.00 94.19 95 ALA A CA 1
ATOM 745 C C . ALA A 1 95 ? 7.526 -3.925 -10.910 1.00 94.19 95 ALA A C 1
ATOM 747 O O . ALA A 1 95 ? 6.376 -3.736 -10.510 1.00 94.19 95 ALA A O 1
ATOM 748 N N . GLY A 1 96 ? 7.955 -3.398 -12.060 1.00 90.88 96 GLY A N 1
ATOM 749 C CA . GLY A 1 96 ? 7.167 -2.458 -12.869 1.00 90.88 96 GLY A CA 1
ATOM 750 C C . GLY A 1 96 ? 5.877 -3.021 -13.487 1.00 90.88 96 GLY A C 1
ATOM 751 O O . GLY A 1 96 ? 5.104 -2.252 -14.053 1.00 90.88 96 GLY A O 1
ATOM 752 N N . HIS A 1 97 ? 5.639 -4.335 -13.399 1.00 93.56 97 HIS A N 1
ATOM 753 C CA . HIS A 1 97 ? 4.406 -5.014 -13.836 1.00 93.56 97 HIS A CA 1
ATOM 754 C C . HIS A 1 97 ? 3.718 -5.778 -12.694 1.00 93.56 97 HIS A C 1
ATOM 756 O O . HIS A 1 97 ? 2.958 -6.706 -12.954 1.00 93.56 97 HIS A O 1
ATOM 762 N N . CYS A 1 98 ? 4.006 -5.433 -11.434 1.00 94.19 98 CYS A N 1
ATOM 763 C CA . CYS A 1 98 ? 3.414 -6.089 -10.264 1.00 94.19 98 CYS A CA 1
ATOM 764 C C . CYS A 1 98 ? 3.589 -7.625 -10.265 1.00 94.19 98 CYS A C 1
ATOM 766 O O . CYS A 1 98 ? 2.719 -8.357 -9.793 1.00 94.19 98 CYS A O 1
ATOM 768 N N . ASN A 1 99 ? 4.691 -8.132 -10.831 1.00 90.75 99 ASN A N 1
ATOM 769 C CA . ASN A 1 99 ? 4.983 -9.561 -10.783 1.00 90.75 99 ASN A CA 1
ATOM 770 C C . ASN A 1 99 ? 5.385 -9.969 -9.354 1.00 90.75 99 ASN A C 1
ATOM 772 O O . ASN A 1 99 ? 5.907 -9.169 -8.579 1.00 90.75 99 ASN A O 1
ATOM 776 N N . SER A 1 100 ? 5.144 -11.229 -9.004 1.00 91.00 100 SER A N 1
ATOM 777 C CA . SER A 1 100 ? 5.512 -11.795 -7.701 1.00 91.00 100 SER A CA 1
ATOM 778 C C . SER A 1 100 ? 6.954 -12.312 -7.652 1.00 91.00 100 SER A C 1
ATOM 780 O O . SER A 1 100 ? 7.360 -12.926 -6.663 1.00 91.00 100 SER A O 1
ATOM 782 N N . ASP A 1 101 ? 7.732 -12.119 -8.717 1.00 90.00 101 ASP A N 1
ATOM 783 C CA . ASP A 1 101 ? 9.105 -12.620 -8.820 1.00 90.00 101 ASP A CA 1
ATOM 784 C C . ASP A 1 101 ? 10.104 -11.717 -8.088 1.00 90.00 101 ASP A C 1
ATOM 786 O O . ASP A 1 101 ? 11.136 -12.200 -7.619 1.00 90.00 101 ASP A O 1
ATOM 790 N N . GLU A 1 102 ? 9.744 -10.455 -7.873 1.00 92.50 102 GLU A N 1
ATOM 791 C CA . GLU A 1 102 ? 10.517 -9.477 -7.109 1.00 92.50 102 GLU A CA 1
ATOM 792 C C . GLU A 1 102 ? 9.916 -9.213 -5.719 1.00 92.50 102 GLU A C 1
ATOM 794 O O . GLU A 1 102 ? 8.904 -9.802 -5.335 1.00 92.50 102 GLU A O 1
ATOM 799 N N . SER A 1 103 ? 10.556 -8.341 -4.936 1.00 95.69 103 SER A N 1
ATOM 800 C CA . SER A 1 103 ? 10.067 -7.969 -3.609 1.00 95.69 103 SER A CA 1
ATOM 801 C C . SER A 1 103 ? 8.697 -7.288 -3.683 1.00 95.69 103 SER A C 1
ATOM 803 O O . SER A 1 103 ? 8.401 -6.508 -4.598 1.00 95.69 103 SER A O 1
ATOM 805 N N . TYR A 1 104 ? 7.856 -7.568 -2.686 1.00 97.75 104 TYR A N 1
ATOM 806 C CA . TYR A 1 104 ? 6.543 -6.941 -2.526 1.00 97.75 104 TYR A CA 1
ATOM 807 C C . TYR A 1 104 ? 6.075 -6.961 -1.069 1.00 97.75 104 TYR A C 1
ATOM 809 O O . TYR A 1 104 ? 6.578 -7.733 -0.252 1.00 97.75 104 TYR A O 1
ATOM 817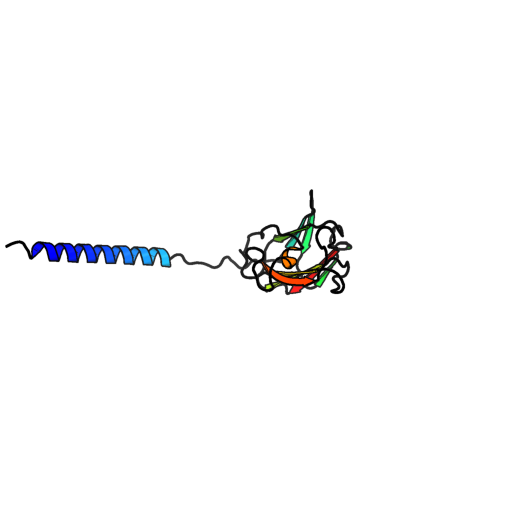 N N . SER A 1 105 ? 5.090 -6.118 -0.763 1.00 98.06 105 SER A N 1
ATOM 818 C CA . SER A 1 105 ? 4.334 -6.118 0.495 1.00 98.06 105 SER A CA 1
ATOM 819 C C . SER A 1 105 ? 2.843 -6.089 0.191 1.00 98.06 105 SER A C 1
ATOM 821 O O . SER A 1 105 ? 2.410 -5.271 -0.622 1.00 98.06 105 SER A O 1
ATOM 823 N N . HIS A 1 106 ? 2.059 -6.941 0.848 1.00 98.12 106 HIS A N 1
ATOM 824 C CA . HIS A 1 106 ? 0.602 -7.002 0.715 1.00 98.12 106 HIS A CA 1
ATOM 825 C C . HIS A 1 106 ? -0.094 -6.520 1.981 1.00 98.12 106 HIS A C 1
ATOM 827 O O . HIS A 1 106 ? 0.348 -6.779 3.103 1.00 98.12 106 HIS A O 1
ATOM 833 N N . TYR A 1 107 ? -1.216 -5.842 1.781 1.00 98.44 107 TYR A N 1
ATOM 834 C CA . TYR A 1 107 ? -2.006 -5.222 2.828 1.00 98.44 107 TYR A CA 1
ATOM 835 C C . TYR A 1 107 ? -3.496 -5.420 2.562 1.00 98.44 107 TYR A C 1
ATOM 837 O O . TYR A 1 107 ? -3.946 -5.443 1.413 1.00 98.44 107 TYR A O 1
ATOM 845 N N . LYS A 1 108 ? -4.269 -5.473 3.645 1.00 98.19 108 LYS A N 1
ATOM 846 C CA . LYS A 1 108 ? -5.731 -5.445 3.603 1.00 98.19 108 LYS A CA 1
ATOM 847 C C . LYS A 1 108 ? -6.266 -4.390 4.547 1.00 98.19 108 LYS A C 1
ATOM 849 O O . LYS A 1 108 ? -5.770 -4.242 5.663 1.00 98.19 108 LYS A O 1
ATOM 854 N N . ILE A 1 109 ? -7.297 -3.685 4.107 1.00 97.31 109 ILE A N 1
ATOM 855 C CA . ILE A 1 109 ? -8.031 -2.744 4.943 1.00 97.31 109 ILE A CA 1
ATOM 856 C C . ILE A 1 109 ? -9.094 -3.521 5.727 1.00 97.31 109 ILE A C 1
ATOM 858 O O . ILE A 1 109 ? -9.904 -4.235 5.133 1.00 97.31 109 ILE A O 1
ATOM 862 N N . VAL A 1 110 ? -9.054 -3.413 7.058 1.00 96.31 110 VAL A N 1
ATOM 863 C CA . VAL A 1 110 ? -9.988 -4.085 7.977 1.00 96.31 110 VAL A CA 1
ATOM 864 C C . VAL A 1 110 ? -10.450 -3.113 9.056 1.00 96.31 110 VAL A C 1
ATOM 866 O O . VAL A 1 110 ? -9.617 -2.588 9.789 1.00 96.31 110 VAL A O 1
ATOM 869 N N . ASN A 1 111 ? -11.760 -2.911 9.195 1.00 94.00 111 ASN A N 1
ATOM 870 C CA . ASN A 1 111 ? -12.388 -2.022 10.179 1.00 94.00 111 ASN A CA 1
ATOM 871 C C . ASN A 1 111 ? -11.722 -0.628 10.266 1.00 94.00 111 ASN A C 1
ATOM 873 O O . ASN A 1 111 ? -11.267 -0.221 11.345 1.00 94.00 111 ASN A O 1
ATOM 877 N N . PRO A 1 112 ? -11.619 0.121 9.150 1.00 93.62 112 PRO A N 1
ATOM 878 C CA . PRO A 1 112 ? -10.959 1.418 9.160 1.00 93.62 112 PRO A CA 1
ATOM 879 C C . PRO A 1 112 ? -11.770 2.476 9.921 1.00 93.62 112 PRO A C 1
ATOM 881 O O . PRO A 1 112 ? -12.968 2.329 10.168 1.00 93.62 112 PRO A O 1
ATOM 884 N N . ILE A 1 113 ? -11.122 3.595 10.259 1.00 91.06 113 ILE A N 1
ATOM 885 C CA . ILE A 1 113 ? -11.861 4.796 10.660 1.00 91.06 113 ILE A CA 1
ATOM 886 C C . ILE A 1 113 ? -12.389 5.465 9.389 1.00 91.06 113 ILE A C 1
ATOM 888 O O . ILE A 1 113 ? -11.648 6.124 8.663 1.00 91.06 113 ILE A O 1
ATOM 892 N N . TYR A 1 114 ? -13.676 5.285 9.118 1.00 87.50 114 TYR A N 1
ATOM 893 C CA . TYR A 1 114 ? -14.324 5.867 7.948 1.00 87.50 114 TYR A CA 1
ATOM 894 C C . TYR A 1 114 ? -14.253 7.399 7.939 1.00 87.50 114 TYR A C 1
ATOM 896 O O . TYR A 1 114 ? -14.409 8.049 8.973 1.00 87.50 114 TYR A O 1
ATOM 904 N N . GLY A 1 115 ? -14.013 7.970 6.756 1.00 84.56 115 GLY A N 1
ATOM 905 C CA . GLY A 1 115 ? -13.845 9.414 6.569 1.00 84.56 115 GLY A CA 1
ATOM 906 C C . GLY A 1 115 ? -12.505 9.975 7.062 1.00 84.56 115 GLY A C 1
ATOM 907 O O . GLY A 1 115 ? -12.283 11.177 6.949 1.00 84.56 115 GLY A O 1
ATOM 908 N N . GLN A 1 116 ? -11.602 9.134 7.582 1.00 90.94 116 GLN A N 1
ATOM 909 C CA . GLN A 1 116 ? -10.280 9.549 8.040 1.00 90.94 116 GLN A CA 1
ATOM 910 C C . GLN A 1 116 ? -9.178 8.857 7.229 1.00 90.94 116 GLN A C 1
ATOM 912 O O . GLN A 1 116 ? -9.190 7.642 7.042 1.00 90.94 116 GLN A O 1
ATOM 917 N N . MET A 1 117 ? -8.198 9.638 6.768 1.00 94.75 117 MET A N 1
ATOM 918 C CA . MET A 1 117 ? -6.987 9.098 6.148 1.00 94.75 117 MET A CA 1
ATOM 919 C C . MET A 1 117 ? -6.198 8.260 7.163 1.00 94.75 117 MET A C 1
ATOM 921 O O . MET A 1 117 ? -6.078 8.633 8.334 1.00 94.75 117 MET A O 1
ATOM 925 N N . THR A 1 118 ? -5.636 7.134 6.723 1.00 96.69 118 THR A N 1
ATOM 926 C CA . THR A 1 118 ? -4.800 6.295 7.591 1.00 96.69 118 THR A CA 1
ATOM 927 C C . THR A 1 118 ? -3.499 7.000 7.971 1.00 96.69 118 THR A C 1
ATOM 929 O O . THR A 1 118 ? -3.055 7.941 7.311 1.00 96.69 118 THR A O 1
ATOM 932 N N . ALA A 1 119 ? -2.831 6.510 9.018 1.00 96.38 119 ALA A N 1
ATOM 933 C CA . ALA A 1 119 ? -1.469 6.943 9.307 1.00 96.38 119 ALA A CA 1
ATOM 934 C C . ALA A 1 119 ? -0.543 6.663 8.111 1.00 96.38 119 ALA A C 1
ATOM 936 O O . ALA A 1 119 ? -0.811 5.775 7.299 1.00 96.38 119 ALA A O 1
ATOM 937 N N . LYS A 1 120 ? 0.557 7.417 8.027 1.00 96.19 120 LYS A N 1
ATOM 938 C CA . LYS A 1 120 ? 1.624 7.174 7.054 1.00 96.19 120 LYS A CA 1
ATOM 939 C C . LYS A 1 120 ? 2.451 5.963 7.489 1.00 96.19 120 LYS A C 1
ATOM 941 O O . LYS A 1 120 ? 2.892 5.896 8.635 1.00 96.19 120 LYS A O 1
ATOM 946 N N . ILE A 1 121 ? 2.675 5.030 6.572 1.00 96.00 121 ILE A N 1
ATOM 947 C CA . ILE A 1 121 ? 3.298 3.727 6.832 1.00 96.00 121 ILE A CA 1
ATOM 948 C C . ILE A 1 121 ? 4.390 3.480 5.794 1.00 96.00 121 ILE A C 1
ATOM 950 O O . ILE A 1 121 ? 4.193 3.802 4.627 1.00 96.00 121 ILE A O 1
ATOM 954 N N . SER A 1 122 ? 5.515 2.874 6.180 1.00 96.81 122 SER A N 1
ATOM 955 C CA . SER A 1 122 ? 6.513 2.411 5.203 1.00 96.81 122 SER A CA 1
ATOM 956 C C . SER A 1 122 ? 5.908 1.382 4.241 1.00 96.81 122 SER A C 1
ATOM 958 O O . SER A 1 122 ? 5.171 0.488 4.659 1.00 96.81 122 SER A O 1
ATOM 960 N N . VAL A 1 123 ? 6.281 1.453 2.960 1.00 97.12 123 VAL A N 1
ATOM 961 C CA . VAL A 1 123 ? 5.907 0.444 1.950 1.00 97.12 123 VAL A CA 1
ATOM 962 C C . VAL A 1 123 ? 6.437 -0.956 2.292 1.00 97.12 123 VAL A C 1
ATOM 964 O O . VAL A 1 123 ? 5.851 -1.956 1.876 1.00 97.12 123 VAL A O 1
ATOM 967 N N . SER A 1 124 ? 7.493 -1.047 3.109 1.00 96.81 124 SER A N 1
ATOM 968 C CA . SER A 1 124 ? 8.095 -2.307 3.572 1.00 96.81 124 SER A CA 1
ATOM 969 C C . SER A 1 124 ? 7.500 -2.807 4.889 1.00 96.81 124 SER A C 1
ATOM 971 O O . SER A 1 124 ? 7.972 -3.796 5.438 1.00 96.81 124 SER A O 1
ATOM 973 N N . LYS A 1 125 ? 6.497 -2.130 5.463 1.00 96.38 125 LYS A N 1
ATOM 974 C CA . LYS A 1 125 ? 6.072 -2.402 6.841 1.00 96.38 125 LYS A CA 1
ATOM 975 C C . LYS A 1 125 ? 5.544 -3.825 7.056 1.00 96.38 125 LYS A C 1
ATOM 977 O O . LYS A 1 125 ? 5.744 -4.361 8.145 1.00 96.38 125 LYS A O 1
ATOM 982 N N . ALA A 1 126 ? 4.960 -4.453 6.032 1.00 96.38 126 ALA A N 1
ATOM 983 C CA . ALA A 1 126 ? 4.551 -5.860 6.073 1.00 96.38 126 ALA A CA 1
ATOM 984 C C . ALA A 1 126 ? 5.711 -6.838 6.364 1.00 96.38 126 ALA A C 1
ATOM 986 O O . ALA A 1 126 ? 5.464 -7.901 6.918 1.00 96.38 126 ALA A O 1
ATOM 987 N N . HIS A 1 127 ? 6.969 -6.472 6.076 1.00 95.50 127 HIS A N 1
ATOM 988 C CA . HIS A 1 127 ? 8.157 -7.303 6.353 1.00 95.50 127 HIS A CA 1
ATOM 989 C C . HIS A 1 127 ? 8.449 -7.437 7.853 1.00 95.50 127 HIS A C 1
ATOM 991 O O . HIS A 1 127 ? 9.158 -8.342 8.280 1.00 95.50 127 HIS A O 1
ATOM 997 N N . TYR A 1 128 ? 7.911 -6.528 8.669 1.00 94.88 128 TYR A N 1
ATOM 998 C CA . TYR A 1 128 ? 8.185 -6.449 10.107 1.00 94.88 128 TYR A CA 1
ATOM 999 C C . TYR A 1 128 ? 6.980 -6.834 10.968 1.00 94.88 128 TYR A C 1
ATOM 1001 O O . TYR A 1 128 ? 7.013 -6.668 12.187 1.00 94.88 128 TYR A O 1
ATOM 1009 N N . VAL A 1 129 ? 5.889 -7.274 10.341 1.00 95.50 129 VAL A N 1
ATOM 1010 C CA . VAL A 1 129 ? 4.608 -7.538 10.995 1.00 95.50 129 VAL A CA 1
ATOM 1011 C C . VAL A 1 129 ? 4.075 -8.870 10.482 1.00 95.50 129 VAL A C 1
ATOM 1013 O O . VAL A 1 129 ? 3.990 -9.085 9.274 1.00 95.50 129 VAL A O 1
ATOM 1016 N N . ALA A 1 130 ? 3.712 -9.770 11.397 1.00 96.44 130 ALA A N 1
ATOM 1017 C CA . ALA A 1 130 ? 3.179 -11.077 11.026 1.00 96.44 130 ALA A CA 1
ATOM 1018 C C . ALA A 1 130 ? 1.884 -10.951 10.203 1.00 96.44 130 ALA A C 1
ATOM 1020 O O . ALA A 1 130 ? 1.118 -9.998 10.357 1.00 96.44 130 ALA A O 1
ATOM 1021 N N . ILE A 1 131 ? 1.622 -11.939 9.347 1.00 97.69 131 ILE A N 1
ATOM 1022 C CA . ILE A 1 131 ? 0.397 -11.992 8.540 1.00 97.69 131 ILE A CA 1
ATOM 1023 C C . ILE A 1 131 ? -0.832 -11.949 9.461 1.00 97.69 131 ILE A C 1
ATOM 1025 O O . ILE A 1 131 ? -0.884 -12.634 10.483 1.00 97.69 131 ILE A O 1
ATOM 1029 N N . GLY A 1 132 ? -1.815 -11.125 9.103 1.00 96.62 132 GLY A N 1
ATOM 1030 C CA . GLY A 1 132 ? -3.044 -10.910 9.865 1.00 96.62 132 GLY A CA 1
ATOM 1031 C C . GLY A 1 132 ? -2.917 -9.914 11.019 1.00 96.62 132 GLY A C 1
ATOM 1032 O O . GLY A 1 132 ? -3.933 -9.555 11.609 1.00 96.62 132 GLY A O 1
ATOM 1033 N N . GLN A 1 133 ? -1.708 -9.449 11.348 1.00 97.81 133 GLN A N 1
ATOM 1034 C CA . GLN A 1 133 ? -1.513 -8.448 12.394 1.00 97.81 133 GLN A CA 1
ATOM 1035 C C . GLN A 1 133 ? -1.705 -7.030 11.862 1.00 97.81 133 GLN A C 1
ATOM 1037 O O . GLN A 1 133 ? -1.415 -6.722 10.701 1.00 97.81 133 GLN A O 1
ATOM 1042 N N . GLU A 1 134 ? -2.182 -6.163 12.751 1.00 96.75 134 GLU A N 1
ATOM 1043 C CA . GLU A 1 134 ? -2.379 -4.750 12.468 1.00 96.75 134 GLU A CA 1
ATOM 1044 C C . GLU A 1 134 ? -1.031 -4.054 12.244 1.00 96.75 134 GLU A C 1
ATOM 1046 O O . GLU A 1 134 ? -0.113 -4.118 13.061 1.00 96.75 134 GLU A O 1
ATOM 1051 N N . VAL A 1 135 ? -0.920 -3.382 11.102 1.00 96.00 135 VAL A N 1
ATOM 1052 C CA . VAL A 1 135 ? 0.226 -2.549 10.735 1.00 96.00 135 VAL A CA 1
ATOM 1053 C C . VAL A 1 135 ? 0.029 -1.125 11.255 1.00 96.00 135 VAL A C 1
ATOM 1055 O O . VAL A 1 135 ? 0.945 -0.504 11.797 1.00 96.00 135 VAL A O 1
ATOM 1058 N N . THR A 1 136 ? -1.183 -0.616 11.070 1.00 95.44 136 THR A N 1
ATOM 1059 C CA . THR A 1 136 ? -1.733 0.571 11.718 1.00 95.44 136 THR A CA 1
ATOM 1060 C C . THR A 1 136 ? -3.243 0.406 11.771 1.00 95.44 136 THR A C 1
ATOM 1062 O O . THR A 1 136 ? -3.793 -0.443 11.069 1.00 95.44 136 THR A O 1
ATOM 1065 N N . ARG A 1 137 ? -3.929 1.254 12.533 1.00 94.25 137 ARG A N 1
ATOM 1066 C CA . ARG A 1 137 ? -5.381 1.185 12.650 1.00 94.25 137 ARG A CA 1
ATOM 1067 C C . ARG A 1 137 ? -6.054 1.172 11.278 1.00 94.25 137 ARG A C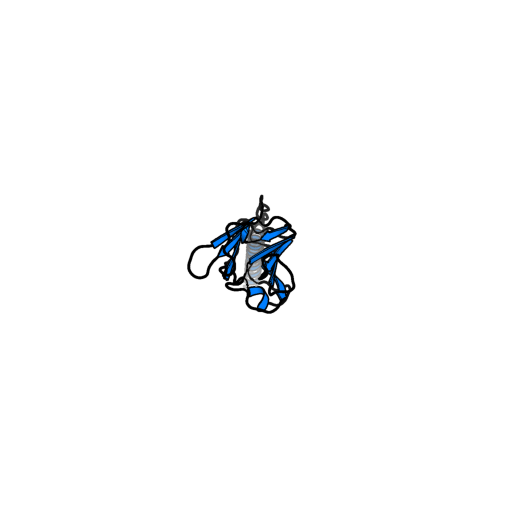 1
ATOM 1069 O O . ARG A 1 137 ? -5.915 2.120 10.506 1.00 94.25 137 ARG A O 1
ATOM 1076 N N . GLY A 1 138 ? -6.803 0.108 11.006 1.00 95.19 138 GLY A N 1
ATOM 1077 C CA . GLY A 1 138 ? -7.516 -0.075 9.746 1.00 95.19 138 GLY A CA 1
ATOM 1078 C C . GLY A 1 138 ? -6.745 -0.820 8.654 1.00 95.19 138 GLY A C 1
ATOM 1079 O O . GLY A 1 138 ? -7.334 -1.082 7.614 1.00 95.19 138 GLY A O 1
ATOM 1080 N N . ILE A 1 139 ? -5.463 -1.157 8.842 1.00 97.69 139 ILE A N 1
ATOM 1081 C CA . ILE A 1 139 ? -4.634 -1.860 7.850 1.00 97.69 139 ILE A CA 1
ATOM 1082 C C . ILE A 1 139 ? -3.891 -3.021 8.509 1.00 97.69 139 ILE A C 1
ATOM 1084 O O . ILE A 1 139 ? -3.139 -2.829 9.465 1.00 97.69 139 ILE A O 1
ATOM 1088 N N . ILE A 1 140 ? -4.033 -4.216 7.943 1.00 98.38 140 ILE A N 1
ATOM 1089 C CA . ILE A 1 140 ? -3.318 -5.426 8.362 1.00 98.38 140 ILE A CA 1
ATOM 1090 C C . ILE A 1 140 ? -2.309 -5.879 7.301 1.00 98.38 140 ILE A C 1
ATOM 1092 O O . ILE A 1 140 ? -2.451 -5.564 6.117 1.00 98.38 140 ILE A O 1
ATOM 1096 N N . SER A 1 141 ? -1.302 -6.642 7.728 1.00 98.12 141 SER A N 1
ATOM 1097 C CA . SER A 1 141 ? -0.349 -7.316 6.837 1.00 98.12 141 SER A CA 1
ATOM 1098 C C . SER A 1 141 ? -0.992 -8.554 6.202 1.00 98.12 141 SER A C 1
ATOM 1100 O O . SER A 1 141 ? -1.557 -9.385 6.913 1.00 98.12 141 SER A O 1
ATOM 1102 N N . GLU A 1 142 ? -0.878 -8.716 4.883 1.00 97.62 142 GLU A N 1
ATOM 1103 C CA . GLU A 1 142 ? -1.264 -9.947 4.165 1.00 97.62 142 GLU A CA 1
ATOM 1104 C C . GLU A 1 142 ? -0.058 -10.752 3.660 1.00 97.62 142 GLU A C 1
ATOM 1106 O O . GLU A 1 142 ? -0.216 -11.739 2.945 1.00 97.62 142 GLU A O 1
ATOM 1111 N N . GLY A 1 143 ? 1.148 -10.368 4.078 1.00 95.94 143 GLY A N 1
ATOM 1112 C CA . GLY A 1 143 ? 2.389 -11.043 3.721 1.00 95.94 143 GLY A CA 1
ATOM 1113 C C . GLY A 1 143 ? 3.274 -10.215 2.804 1.00 95.94 143 GLY A C 1
ATOM 1114 O O . GLY A 1 143 ? 2.989 -9.063 2.473 1.00 95.94 143 GLY A O 1
ATOM 1115 N N . PHE A 1 144 ? 4.408 -10.798 2.444 1.00 97.12 144 PHE A N 1
ATOM 1116 C CA . PHE A 1 144 ? 5.451 -10.125 1.690 1.00 97.12 144 PHE A CA 1
ATOM 1117 C C . PHE A 1 144 ? 6.345 -11.142 0.985 1.00 97.12 144 PHE A C 1
ATOM 1119 O O . PHE A 1 144 ? 6.294 -12.340 1.268 1.00 97.12 144 PHE A O 1
ATOM 1126 N N . LYS A 1 145 ? 7.187 -10.633 0.089 1.00 96.50 145 LYS A N 1
ATOM 1127 C CA . LYS A 1 145 ? 8.363 -11.333 -0.419 1.00 96.50 145 LYS A CA 1
ATOM 1128 C C . LYS A 1 145 ? 9.602 -10.507 -0.122 1.00 96.50 145 LYS A C 1
ATOM 1130 O O . LYS A 1 145 ? 9.585 -9.286 -0.297 1.00 96.50 145 LYS A O 1
ATOM 1135 N N . ASP A 1 146 ? 10.643 -11.196 0.334 1.00 92.38 146 ASP A N 1
ATOM 1136 C CA . ASP A 1 146 ? 11.895 -10.600 0.788 1.00 92.38 146 ASP A CA 1
ATOM 1137 C C . ASP A 1 146 ? 12.524 -9.655 -0.243 1.00 92.38 146 ASP A C 1
ATOM 1139 O O . ASP A 1 146 ? 12.427 -9.849 -1.457 1.00 92.38 146 ASP A O 1
ATOM 1143 N N . GLY A 1 147 ? 13.210 -8.636 0.273 1.00 90.06 147 GLY A N 1
ATOM 1144 C CA . GLY A 1 147 ? 13.937 -7.633 -0.499 1.00 90.06 147 GLY A CA 1
ATOM 1145 C C . GLY A 1 147 ? 13.552 -6.207 -0.109 1.00 90.06 147 GLY A C 1
ATOM 1146 O O . GLY A 1 147 ? 12.585 -5.964 0.605 1.00 90.06 147 GLY A O 1
ATOM 1147 N N . LYS A 1 148 ? 14.336 -5.230 -0.566 1.00 87.44 148 LYS A N 1
ATOM 1148 C CA . LYS A 1 148 ? 14.105 -3.820 -0.230 1.00 87.44 148 LYS A CA 1
ATOM 1149 C C . LYS A 1 148 ? 12.992 -3.236 -1.106 1.00 87.44 148 LYS A C 1
ATOM 1151 O O . LYS A 1 148 ? 13.068 -3.360 -2.323 1.00 87.44 148 LYS A O 1
ATOM 1156 N N . LEU A 1 149 ? 12.008 -2.571 -0.495 1.00 91.81 149 LEU A N 1
ATOM 1157 C CA . LEU A 1 149 ? 10.937 -1.855 -1.213 1.00 91.81 149 LEU A CA 1
ATOM 1158 C C . LEU A 1 149 ? 11.037 -0.334 -1.111 1.00 91.81 149 LEU A C 1
ATOM 1160 O O . LEU A 1 149 ? 10.659 0.380 -2.034 1.00 91.81 149 LEU A O 1
ATOM 1164 N N . GLU A 1 150 ? 11.554 0.183 -0.002 1.00 91.94 150 GLU A N 1
ATOM 1165 C CA . GLU A 1 150 ? 11.761 1.622 0.174 1.00 91.94 150 GLU A CA 1
ATOM 1166 C C . GLU A 1 150 ? 12.692 2.190 -0.906 1.00 91.94 150 GLU A C 1
ATOM 1168 O O . GLU A 1 150 ? 13.869 1.820 -0.981 1.00 91.94 150 GLU A O 1
ATOM 1173 N N . GLY A 1 151 ? 12.166 3.096 -1.735 1.00 90.38 151 GLY A N 1
ATOM 1174 C CA . GLY A 1 151 ? 12.883 3.634 -2.893 1.00 90.38 151 GLY A CA 1
ATOM 1175 C C . GLY A 1 151 ? 13.121 2.596 -3.993 1.00 90.38 151 GLY A C 1
ATOM 1176 O O . GLY A 1 151 ? 14.146 2.641 -4.670 1.00 90.38 151 GLY A O 1
ATOM 1177 N N . LYS A 1 152 ? 12.232 1.604 -4.111 1.00 93.06 152 LYS A N 1
ATOM 1178 C CA . LYS A 1 152 ? 12.284 0.557 -5.143 1.00 93.06 152 LYS A CA 1
ATOM 1179 C C . LYS A 1 152 ? 10.932 0.221 -5.771 1.00 93.06 152 LYS A C 1
ATOM 1181 O O . LYS A 1 152 ? 10.842 -0.517 -6.733 1.00 93.06 152 LYS A O 1
ATOM 1186 N N . VAL A 1 153 ? 9.839 0.745 -5.234 1.00 95.00 153 VAL A N 1
ATOM 1187 C CA . VAL A 1 153 ? 8.507 0.397 -5.734 1.00 95.00 153 VAL A CA 1
ATOM 1188 C C . VAL A 1 153 ? 8.207 1.046 -7.087 1.00 95.00 153 VAL A C 1
ATOM 1190 O O . VAL A 1 153 ? 8.525 2.214 -7.304 1.00 95.00 153 VAL A O 1
ATOM 1193 N N . SER A 1 154 ? 7.560 0.280 -7.965 1.00 96.69 154 SER A N 1
ATOM 1194 C CA . SER A 1 154 ? 7.216 0.691 -9.336 1.00 96.69 154 SER A CA 1
ATOM 1195 C C . SER A 1 154 ? 5.781 0.324 -9.748 1.00 96.69 154 SER A C 1
ATOM 1197 O O . SER A 1 154 ? 5.335 0.651 -10.853 1.00 96.69 154 SER A O 1
ATOM 1199 N N . CYS A 1 155 ? 5.039 -0.400 -8.903 1.00 97.25 155 CYS A N 1
ATOM 1200 C CA . CYS A 1 155 ? 3.689 -0.851 -9.235 1.00 97.25 155 CYS A CA 1
ATOM 1201 C C . CYS A 1 155 ? 2.837 -1.123 -7.988 1.00 97.25 155 CYS A C 1
ATOM 1203 O O . CYS A 1 155 ? 3.340 -1.575 -6.956 1.00 97.25 155 CYS A O 1
ATOM 1205 N N . VAL A 1 156 ? 1.530 -0.881 -8.103 1.00 98.00 156 VAL A N 1
ATOM 1206 C CA . VAL A 1 156 ? 0.510 -1.270 -7.120 1.00 98.00 156 VAL A CA 1
ATOM 1207 C C . VAL A 1 156 ? -0.517 -2.175 -7.790 1.00 98.00 156 VAL A C 1
ATOM 1209 O O . VAL A 1 156 ? -1.007 -1.869 -8.872 1.00 98.00 156 VAL A O 1
ATOM 1212 N N . TYR A 1 157 ? -0.858 -3.291 -7.153 1.00 98.12 157 TYR A N 1
ATOM 1213 C CA . TYR A 1 157 ? -1.922 -4.180 -7.620 1.00 98.12 157 TYR A CA 1
ATOM 1214 C C . TYR A 1 157 ? -3.037 -4.222 -6.591 1.00 98.12 157 TYR A C 1
ATOM 1216 O O . TYR A 1 157 ? -2.780 -4.539 -5.432 1.00 98.12 157 TYR A O 1
ATOM 1224 N N . VAL A 1 158 ? -4.262 -3.933 -7.014 1.00 98.12 158 VAL A N 1
ATOM 1225 C CA . VAL A 1 158 ? -5.456 -4.016 -6.170 1.00 98.12 158 VAL A CA 1
ATOM 1226 C C . VAL A 1 158 ? -6.217 -5.274 -6.560 1.00 98.12 158 VAL A C 1
ATOM 1228 O O . VAL A 1 158 ? -6.677 -5.397 -7.695 1.00 98.12 158 VAL A O 1
ATOM 1231 N N . SER A 1 159 ? -6.323 -6.220 -5.628 1.00 96.75 159 SER A N 1
ATOM 1232 C CA . SER A 1 159 ? -6.964 -7.522 -5.854 1.00 96.75 159 SER A CA 1
ATOM 1233 C C . SER A 1 159 ? -8.426 -7.561 -5.407 1.00 96.75 159 SER A C 1
ATOM 1235 O O . SER A 1 159 ? -9.173 -8.426 -5.857 1.00 96.75 159 SER A O 1
ATOM 1237 N N . ALA A 1 160 ? -8.838 -6.629 -4.547 1.00 93.38 160 ALA A N 1
ATOM 1238 C CA . ALA A 1 160 ? -10.223 -6.402 -4.143 1.00 93.38 160 ALA A CA 1
ATOM 1239 C C . ALA A 1 160 ? -10.394 -4.937 -3.721 1.00 93.38 160 ALA A C 1
ATOM 1241 O O . ALA A 1 160 ? -9.465 -4.362 -3.153 1.00 93.38 160 ALA A O 1
ATOM 1242 N N . ASP A 1 161 ? -11.561 -4.345 -3.966 1.00 83.38 161 ASP A N 1
ATOM 1243 C CA . ASP A 1 161 ? -11.868 -2.937 -3.679 1.00 83.38 161 ASP A CA 1
ATOM 1244 C C . ASP A 1 161 ? -12.936 -2.730 -2.585 1.00 83.38 161 ASP A C 1
ATOM 1246 O O . ASP A 1 161 ? -13.378 -1.599 -2.367 1.00 83.38 161 ASP A O 1
ATOM 1250 N N . GLY A 1 162 ? -13.280 -3.795 -1.849 1.00 75.12 162 GLY A N 1
ATOM 1251 C CA . GLY A 1 162 ? -14.203 -3.773 -0.708 1.00 75.12 162 GLY A CA 1
ATOM 1252 C C . GLY A 1 162 ? -15.625 -4.129 -1.091 1.00 75.12 162 GLY A C 1
ATOM 1253 O O . GLY A 1 162 ? -16.417 -3.178 -1.295 1.00 75.12 162 GLY A O 1
#